Protein AF-A0AAU8ZNU7-F1 (afdb_monomer_lite)

Secondary structure (DSSP, 8-state):
-HHHHHHHHHHHHHHHHHHHHHHHHHHHHHHHHHHHHHHHHHHHHHHHHHTT-GGG--HHHHHHHHHHHHHHHHHHHS-TT---SS-TTSPPPSSHHHHHHHHHTT--

Organism: Morganella morganii (NCBI:txid582)

Sequence (108 aa):
MKIFFVIFFISILLIWLSNLLSRVRAEYSTAIKNKNTLIEEATSIKNALDTKGMESLSEFEIECYNTALSRLKTLNSYKKNHAPDNYPFLKDWPDEYQCITKANQSTC

Radius of gyration: 22.66 Å; chains: 1; bounding box: 56×22×66 Å

Structure (mmCIF, N/CA/C/O backbone):
data_AF-A0AAU8ZNU7-F1
#
_entry.id   AF-A0AAU8ZNU7-F1
#
loop_
_atom_site.group_PDB
_atom_site.id
_atom_site.type_symbol
_atom_site.label_atom_id
_atom_site.label_alt_id
_atom_site.label_comp_id
_atom_site.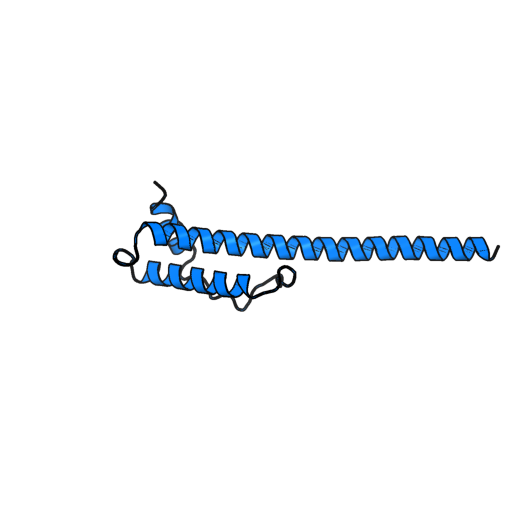label_asym_id
_atom_site.label_entity_id
_atom_site.label_seq_id
_atom_site.pdbx_PDB_ins_code
_atom_site.Cartn_x
_atom_site.Cartn_y
_atom_site.Cartn_z
_atom_site.occupancy
_atom_site.B_iso_or_equiv
_atom_site.auth_seq_id
_atom_site.auth_comp_id
_atom_site.auth_asym_id
_atom_site.auth_atom_id
_atom_site.pdbx_PDB_model_num
ATOM 1 N N . MET A 1 1 ? 36.420 -3.903 -41.974 1.00 62.62 1 MET A N 1
ATOM 2 C CA . MET A 1 1 ? 35.381 -2.857 -41.800 1.00 62.62 1 MET A CA 1
ATOM 3 C C . MET A 1 1 ? 34.026 -3.405 -41.355 1.00 62.62 1 MET A C 1
ATOM 5 O O . MET A 1 1 ? 33.548 -2.942 -40.334 1.00 62.62 1 MET A O 1
ATOM 9 N N . LYS A 1 2 ? 33.416 -4.396 -42.027 1.00 71.19 2 LYS A N 1
ATOM 10 C CA . LYS A 1 2 ? 32.055 -4.889 -41.697 1.00 71.19 2 LYS A CA 1
ATOM 11 C C . LYS A 1 2 ? 31.847 -5.339 -40.236 1.00 71.19 2 LYS A C 1
ATOM 13 O O . LYS A 1 2 ? 30.834 -4.996 -39.646 1.00 71.19 2 LYS A O 1
ATOM 18 N N . ILE A 1 3 ? 32.818 -6.028 -39.633 1.00 79.12 3 ILE A N 1
ATOM 19 C CA . ILE A 1 3 ? 32.726 -6.520 -38.241 1.00 79.12 3 ILE A CA 1
ATOM 20 C C . ILE A 1 3 ? 32.671 -5.373 -37.216 1.00 79.12 3 ILE A C 1
ATOM 22 O O . ILE A 1 3 ? 31.894 -5.436 -36.271 1.00 79.12 3 ILE A O 1
ATOM 26 N N . PHE A 1 4 ? 33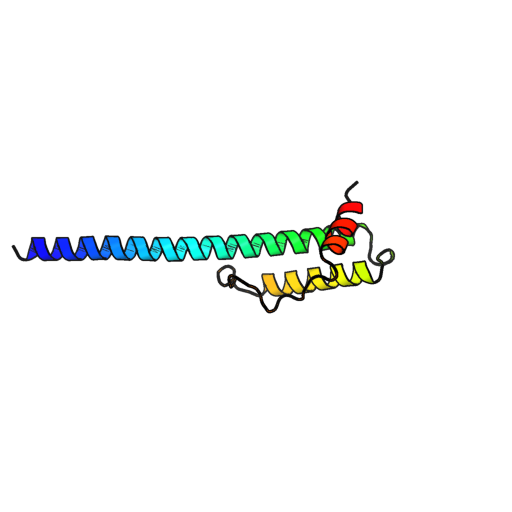.427 -4.291 -37.430 1.00 82.25 4 PHE A N 1
ATOM 27 C CA . PHE A 1 4 ? 33.415 -3.126 -36.536 1.00 82.25 4 PHE A CA 1
ATOM 28 C C . PHE A 1 4 ? 32.061 -2.409 -36.544 1.00 82.25 4 PHE A C 1
ATOM 30 O O . PHE A 1 4 ? 31.571 -2.023 -35.487 1.00 82.25 4 PHE A O 1
ATOM 37 N N . PHE A 1 5 ? 31.419 -2.302 -37.714 1.00 84.12 5 PHE A N 1
ATOM 38 C CA . PHE A 1 5 ? 30.057 -1.772 -37.811 1.00 84.12 5 PHE A CA 1
ATOM 39 C C . PHE A 1 5 ? 29.053 -2.654 -37.063 1.00 84.12 5 PHE A C 1
ATOM 41 O O . PHE A 1 5 ? 28.223 -2.135 -36.327 1.00 84.12 5 PHE A O 1
ATOM 48 N N . VAL A 1 6 ? 29.156 -3.981 -37.183 1.00 88.50 6 VAL A N 1
ATOM 49 C CA . VAL A 1 6 ? 28.266 -4.912 -36.468 1.00 88.50 6 VAL A CA 1
ATOM 50 C C . VAL A 1 6 ? 28.410 -4.767 -34.949 1.00 88.50 6 VAL A C 1
ATOM 52 O O . VAL A 1 6 ? 27.404 -4.658 -34.254 1.00 88.50 6 VAL A O 1
ATOM 55 N N . ILE A 1 7 ? 29.639 -4.689 -34.431 1.00 88.81 7 ILE A N 1
ATOM 56 C CA . ILE A 1 7 ? 29.893 -4.498 -32.993 1.00 88.81 7 ILE A CA 1
ATOM 57 C C . ILE A 1 7 ? 29.335 -3.151 -32.508 1.00 88.81 7 ILE A C 1
ATOM 59 O O . ILE A 1 7 ? 28.734 -3.091 -31.439 1.00 88.81 7 ILE A O 1
ATOM 63 N N . PHE A 1 8 ? 29.481 -2.090 -33.306 1.00 89.69 8 PHE A N 1
ATOM 64 C CA . PHE A 1 8 ? 28.943 -0.763 -32.998 1.00 89.69 8 PHE A CA 1
ATOM 65 C C . PHE A 1 8 ? 27.406 -0.738 -32.941 1.00 89.69 8 PHE A C 1
ATOM 67 O O . PHE A 1 8 ? 26.825 -0.152 -32.032 1.00 89.69 8 PHE A O 1
ATOM 74 N N . PHE A 1 9 ? 26.723 -1.414 -33.868 1.00 90.00 9 PHE A N 1
ATOM 75 C CA . PHE A 1 9 ? 25.262 -1.525 -33.815 1.00 90.00 9 PHE A CA 1
ATOM 76 C C . PHE A 1 9 ? 24.787 -2.351 -32.614 1.00 90.00 9 PHE A C 1
ATOM 78 O O . PHE A 1 9 ? 23.816 -1.974 -31.957 1.00 90.00 9 PHE A O 1
ATOM 85 N N . ILE A 1 10 ? 25.485 -3.445 -32.290 1.00 92.62 10 ILE A N 1
ATOM 86 C CA . ILE A 1 10 ? 25.167 -4.273 -31.120 1.00 92.62 10 ILE A CA 1
ATOM 87 C C . ILE A 1 10 ? 25.362 -3.480 -29.823 1.00 92.62 10 ILE A C 1
ATOM 89 O O . ILE A 1 10 ? 24.505 -3.546 -28.945 1.00 92.62 10 ILE A O 1
ATOM 93 N N . SER A 1 11 ? 26.439 -2.701 -29.688 1.00 92.44 11 SER A N 1
ATOM 94 C CA . SER A 1 11 ? 26.676 -1.914 -28.474 1.00 92.44 11 SER A CA 1
ATOM 95 C C . SER A 1 11 ? 25.605 -0.841 -28.263 1.00 92.44 11 SER A C 1
ATOM 97 O O . SER A 1 11 ? 25.097 -0.706 -27.151 1.00 92.44 11 SER A O 1
ATOM 99 N N . ILE A 1 12 ? 25.176 -0.144 -29.322 1.00 91.38 12 ILE A N 1
ATOM 100 C CA . ILE A 1 12 ? 24.064 0.818 -29.247 1.00 91.38 12 ILE A CA 1
ATOM 101 C C . ILE A 1 12 ? 22.763 0.120 -28.838 1.00 91.38 12 ILE A C 1
ATOM 103 O O . ILE A 1 12 ? 22.043 0.619 -27.971 1.00 91.38 12 ILE A O 1
ATOM 107 N N . LEU A 1 13 ? 22.475 -1.047 -29.419 1.00 93.00 13 LEU A N 1
ATOM 108 C CA . LEU A 1 13 ? 21.280 -1.822 -29.090 1.00 93.00 13 LEU A CA 1
ATOM 109 C C . LEU A 1 13 ? 21.283 -2.275 -27.623 1.00 93.00 13 LEU A C 1
ATOM 111 O O . LEU A 1 13 ? 20.259 -2.178 -26.950 1.00 93.00 13 LEU A O 1
ATOM 115 N N . LEU A 1 14 ? 22.435 -2.701 -27.101 1.00 92.50 14 LEU A N 1
ATOM 116 C CA . LEU A 1 14 ? 22.590 -3.073 -25.693 1.00 92.50 14 LEU A CA 1
ATOM 117 C C . LEU A 1 14 ? 22.395 -1.878 -24.751 1.00 92.50 14 LEU A C 1
ATOM 119 O O . LEU A 1 14 ? 21.738 -2.023 -23.719 1.00 92.50 14 LEU A O 1
ATOM 123 N N . ILE A 1 15 ? 22.911 -0.694 -25.099 1.00 92.38 15 ILE A N 1
ATOM 124 C CA . ILE A 1 15 ? 22.704 0.535 -24.312 1.00 92.38 15 ILE A CA 1
ATOM 125 C C . ILE A 1 15 ? 21.220 0.909 -24.298 1.00 92.38 15 ILE A C 1
ATOM 127 O O . ILE A 1 15 ? 20.652 1.187 -23.240 1.00 92.38 15 ILE A O 1
ATOM 131 N N . TRP A 1 16 ? 20.569 0.871 -25.461 1.00 92.44 16 TRP A N 1
ATOM 132 C CA . TRP A 1 16 ? 19.144 1.164 -25.577 1.00 92.44 16 TRP A CA 1
ATOM 133 C C . TRP A 1 16 ? 18.293 0.181 -24.760 1.00 92.44 16 TRP A C 1
ATOM 135 O O . TRP A 1 16 ? 17.439 0.606 -23.980 1.00 92.44 16 TRP A O 1
ATOM 145 N N . LEU A 1 17 ? 18.585 -1.120 -24.854 1.00 93.38 17 LEU A N 1
ATOM 146 C CA . LEU A 1 17 ? 17.895 -2.161 -24.092 1.00 93.38 17 LEU A CA 1
ATOM 147 C C . LEU A 1 17 ? 18.100 -1.997 -22.579 1.00 93.38 17 LEU A C 1
ATOM 149 O O . LEU A 1 17 ? 17.152 -2.133 -21.809 1.00 93.38 17 LEU A O 1
ATOM 153 N N . SER A 1 18 ? 19.315 -1.653 -22.151 1.00 90.25 18 SER A N 1
ATOM 154 C CA . SER A 1 18 ? 19.636 -1.409 -20.738 1.00 90.25 18 SER A CA 1
ATOM 155 C C . SER A 1 18 ? 18.844 -0.228 -20.174 1.00 90.25 18 SER A C 1
ATOM 157 O O . SER A 1 18 ? 18.303 -0.306 -19.067 1.00 90.25 18 SER A O 1
ATOM 159 N N . ASN A 1 19 ? 18.712 0.845 -20.955 1.00 88.19 19 ASN A N 1
ATOM 160 C CA . ASN A 1 19 ? 17.916 2.011 -20.578 1.00 88.19 19 ASN A CA 1
ATOM 161 C C . ASN A 1 19 ? 16.422 1.677 -20.489 1.00 88.19 19 ASN A C 1
ATOM 163 O O . ASN A 1 19 ? 15.762 2.097 -19.537 1.00 88.19 19 ASN A O 1
ATOM 167 N N . LEU A 1 20 ? 15.894 0.893 -21.434 1.00 88.81 20 LEU A N 1
ATOM 168 C CA . LEU A 1 20 ? 14.502 0.440 -21.410 1.00 88.81 20 LEU A CA 1
ATOM 169 C C . LEU A 1 20 ? 14.216 -0.428 -20.176 1.00 88.81 20 LEU A C 1
ATOM 171 O O . LEU A 1 20 ? 13.270 -0.161 -19.438 1.00 88.81 20 LEU A O 1
ATOM 175 N N . LEU A 1 21 ? 15.067 -1.421 -19.907 1.00 83.94 21 LEU A N 1
ATOM 176 C CA . LEU A 1 21 ? 14.939 -2.299 -18.740 1.00 83.94 21 LEU A CA 1
ATOM 177 C C . LEU A 1 21 ? 15.008 -1.521 -17.422 1.00 83.94 21 LEU A C 1
ATOM 179 O O . LEU A 1 21 ? 14.265 -1.822 -16.488 1.00 83.94 21 LEU A O 1
ATOM 183 N N . SER A 1 22 ? 15.872 -0.507 -17.347 1.00 83.12 22 SER A N 1
ATOM 184 C CA . SER A 1 22 ? 16.007 0.335 -16.154 1.00 83.12 22 SER A CA 1
ATOM 185 C C . SER A 1 22 ? 14.741 1.149 -15.882 1.00 83.12 22 SER A C 1
ATOM 187 O O . SER A 1 22 ? 14.310 1.227 -14.734 1.00 83.12 22 SER A O 1
ATOM 189 N N . ARG A 1 23 ? 14.108 1.698 -16.928 1.00 81.88 23 ARG A N 1
ATOM 190 C CA . ARG A 1 23 ? 12.831 2.424 -16.810 1.00 81.88 23 ARG A CA 1
ATOM 191 C C . ARG A 1 23 ? 11.704 1.517 -16.328 1.00 81.88 23 ARG A C 1
ATOM 193 O O . ARG A 1 23 ? 11.078 1.823 -15.320 1.00 81.88 23 ARG A O 1
ATOM 200 N N . VAL A 1 24 ? 11.535 0.358 -16.965 1.00 82.38 24 VAL A N 1
ATOM 201 C CA . VAL A 1 24 ? 10.513 -0.627 -16.573 1.00 82.38 24 VAL A CA 1
ATOM 202 C C . VAL A 1 24 ? 10.718 -1.088 -15.127 1.00 82.38 24 VAL A C 1
ATOM 204 O O . VAL A 1 24 ? 9.761 -1.211 -14.366 1.00 82.38 24 VAL A O 1
ATOM 207 N N . ARG A 1 25 ? 11.970 -1.307 -14.702 1.00 82.19 25 ARG A N 1
ATOM 208 C CA . ARG A 1 25 ? 12.280 -1.669 -13.312 1.00 82.19 25 ARG A CA 1
ATOM 209 C C . ARG A 1 25 ? 11.947 -0.540 -12.330 1.00 82.19 25 ARG A C 1
ATOM 211 O O . ARG A 1 25 ? 11.492 -0.834 -11.226 1.00 82.19 25 ARG A O 1
ATOM 218 N N . ALA A 1 26 ? 12.183 0.718 -12.696 1.00 79.19 26 ALA A N 1
ATOM 219 C CA . ALA A 1 26 ? 11.856 1.862 -11.848 1.00 79.19 26 ALA A CA 1
ATOM 220 C C . ALA A 1 26 ? 10.339 1.997 -11.649 1.00 79.19 26 ALA A C 1
ATOM 222 O O . ALA A 1 26 ? 9.886 2.075 -10.510 1.00 79.19 26 ALA A O 1
ATOM 223 N N . GLU A 1 27 ? 9.560 1.927 -12.730 1.00 78.62 27 GLU A N 1
ATOM 224 C CA . GLU A 1 27 ? 8.089 1.938 -12.685 1.00 78.62 27 GLU A CA 1
ATOM 225 C C . GLU A 1 27 ? 7.551 0.784 -11.829 1.00 78.62 27 GLU A C 1
ATOM 227 O O . GLU A 1 27 ? 6.747 0.983 -10.920 1.00 78.62 27 GLU A O 1
ATOM 232 N N . TYR A 1 28 ? 8.092 -0.417 -12.034 1.00 78.69 28 TYR A N 1
ATOM 233 C CA . TYR A 1 28 ? 7.762 -1.600 -11.244 1.00 78.69 28 TYR A CA 1
ATOM 234 C C . TYR A 1 28 ? 8.049 -1.423 -9.743 1.00 78.69 28 TYR A C 1
ATOM 236 O O . TYR A 1 28 ? 7.252 -1.828 -8.895 1.00 78.69 28 TYR A O 1
ATOM 244 N N . SER A 1 29 ? 9.192 -0.823 -9.400 1.00 81.44 29 SER A N 1
ATOM 245 C CA . SER A 1 29 ? 9.576 -0.551 -8.011 1.00 81.44 29 SER A CA 1
ATOM 246 C C . SER A 1 29 ? 8.612 0.435 -7.347 1.00 81.44 29 SER A C 1
ATOM 248 O O . SER A 1 29 ? 8.164 0.204 -6.222 1.00 81.44 29 SER A O 1
ATOM 250 N N . THR A 1 30 ? 8.240 1.499 -8.061 1.00 81.12 30 THR A N 1
ATOM 251 C CA . THR A 1 30 ? 7.269 2.497 -7.596 1.00 81.12 30 THR A CA 1
ATOM 252 C C . THR A 1 30 ? 5.896 1.873 -7.362 1.00 81.12 30 THR A C 1
ATOM 254 O O . THR A 1 30 ? 5.324 2.045 -6.287 1.00 81.12 30 THR A O 1
ATOM 257 N N . ALA A 1 31 ? 5.408 1.069 -8.308 1.00 77.06 31 ALA A N 1
ATOM 258 C CA . ALA A 1 31 ? 4.139 0.356 -8.196 1.00 77.06 31 ALA A CA 1
ATOM 259 C C . ALA A 1 31 ? 4.088 -0.544 -6.941 1.00 77.06 31 ALA A C 1
ATOM 261 O O . ALA A 1 31 ? 3.116 -0.522 -6.181 1.00 77.06 31 ALA A O 1
ATOM 262 N N . ILE A 1 32 ? 5.162 -1.296 -6.668 1.00 81.69 32 ILE A N 1
ATOM 263 C CA . ILE A 1 32 ? 5.263 -2.122 -5.454 1.00 81.69 32 ILE A CA 1
ATOM 264 C C . ILE A 1 32 ? 5.259 -1.265 -4.193 1.00 81.69 32 ILE A C 1
ATOM 266 O O . ILE A 1 32 ? 4.562 -1.603 -3.235 1.00 81.69 32 ILE A O 1
ATOM 270 N N . LYS A 1 33 ? 6.041 -0.183 -4.175 1.00 82.94 33 LYS A N 1
ATOM 271 C CA . LYS A 1 33 ? 6.127 0.703 -3.013 1.00 82.94 33 LYS A CA 1
ATOM 272 C C . LYS A 1 33 ? 4.756 1.286 -2.678 1.00 82.94 33 LYS A C 1
ATOM 274 O O . LYS A 1 33 ? 4.319 1.146 -1.543 1.00 82.94 33 LYS A O 1
ATOM 279 N N . ASN A 1 34 ? 4.057 1.834 -3.670 1.00 82.12 34 ASN A N 1
ATOM 280 C CA . ASN A 1 34 ? 2.725 2.414 -3.491 1.00 82.12 34 ASN A CA 1
ATOM 281 C C . ASN A 1 34 ? 1.732 1.378 -2.954 1.00 82.12 34 ASN A C 1
ATOM 283 O O . ASN A 1 34 ? 1.001 1.644 -2.004 1.00 82.12 34 ASN A O 1
ATOM 287 N N . LYS A 1 35 ? 1.748 0.159 -3.508 1.00 83.56 35 LYS A N 1
ATOM 288 C CA . LYS A 1 35 ? 0.915 -0.937 -3.006 1.00 83.56 35 LYS A CA 1
ATOM 289 C C . LYS A 1 35 ? 1.207 -1.263 -1.540 1.00 83.56 35 LYS A C 1
ATOM 291 O O . LYS A 1 35 ? 0.269 -1.453 -0.773 1.00 83.56 35 LYS A O 1
ATOM 296 N N . ASN A 1 36 ? 2.480 -1.362 -1.162 1.00 86.75 36 ASN A N 1
ATOM 297 C CA . ASN A 1 36 ? 2.859 -1.677 0.213 1.00 86.75 36 ASN A CA 1
ATOM 298 C C . ASN A 1 36 ? 2.414 -0.573 1.177 1.00 86.75 36 ASN A C 1
ATOM 300 O O . ASN A 1 36 ? 1.846 -0.898 2.211 1.00 86.75 36 ASN A O 1
ATOM 304 N N . THR A 1 37 ? 2.576 0.701 0.808 1.00 86.69 37 THR A N 1
ATOM 305 C CA . THR A 1 37 ? 2.100 1.837 1.613 1.00 86.69 37 THR A CA 1
ATOM 306 C C . THR A 1 37 ? 0.590 1.768 1.853 1.00 86.69 37 THR A C 1
ATOM 308 O O . THR A 1 37 ? 0.149 1.841 2.994 1.00 86.69 37 THR A O 1
ATOM 311 N N . LEU A 1 38 ? -0.209 1.497 0.816 1.00 86.50 38 LEU A N 1
ATOM 312 C CA . LEU A 1 38 ? -1.664 1.342 0.963 1.00 86.50 38 LEU A CA 1
ATOM 313 C C . LEU A 1 38 ? -2.054 0.137 1.840 1.00 86.50 38 LEU A C 1
ATOM 315 O O . LEU A 1 38 ? -3.048 0.180 2.567 1.00 86.50 38 LEU A O 1
ATOM 319 N N . ILE A 1 39 ? -1.288 -0.958 1.768 1.00 89.00 39 ILE A N 1
ATOM 320 C CA . ILE A 1 39 ? -1.481 -2.123 2.642 1.00 89.00 39 ILE A CA 1
ATOM 321 C C . ILE A 1 39 ? -1.149 -1.757 4.090 1.00 89.00 39 ILE A C 1
ATOM 323 O O . ILE A 1 39 ? -1.900 -2.133 4.988 1.00 89.00 39 ILE A O 1
ATOM 327 N N . GLU A 1 40 ? -0.052 -1.042 4.327 1.00 89.38 40 GLU A N 1
ATOM 328 C CA . GLU A 1 40 ? 0.371 -0.596 5.657 1.00 89.38 40 GLU A CA 1
ATOM 329 C C . GLU A 1 40 ? -0.674 0.325 6.293 1.00 89.38 40 GLU A C 1
ATOM 331 O O . GLU A 1 40 ? -1.081 0.080 7.427 1.00 89.38 40 GLU A O 1
ATOM 336 N N . GLU A 1 41 ? -1.190 1.305 5.549 1.00 87.25 41 GLU A N 1
ATOM 337 C CA . GLU A 1 41 ? -2.260 2.204 6.000 1.00 87.25 41 GLU A CA 1
ATOM 338 C C . GLU A 1 41 ? -3.517 1.435 6.421 1.00 87.25 41 GLU A C 1
ATOM 340 O O . GLU A 1 41 ? -4.010 1.582 7.543 1.00 87.25 41 GLU A O 1
ATOM 345 N N . ALA A 1 42 ? -4.022 0.560 5.546 1.00 89.31 42 ALA A N 1
ATOM 346 C CA . ALA A 1 42 ? -5.222 -0.216 5.838 1.00 89.31 42 ALA A CA 1
ATOM 347 C C . ALA A 1 42 ? -5.001 -1.221 6.985 1.00 89.31 42 ALA A C 1
ATOM 349 O O . ALA A 1 42 ? -5.900 -1.449 7.794 1.00 89.31 42 ALA A O 1
ATOM 350 N N . THR A 1 43 ? -3.802 -1.798 7.093 1.00 91.44 43 THR A N 1
ATOM 351 C CA . THR A 1 43 ? -3.437 -2.702 8.196 1.00 91.44 43 THR A CA 1
ATOM 352 C C . THR A 1 43 ? -3.363 -1.955 9.523 1.00 91.44 43 THR A C 1
ATOM 354 O O . THR A 1 43 ? -3.839 -2.471 10.531 1.00 91.44 43 THR A O 1
ATOM 357 N N . SER A 1 44 ? -2.813 -0.739 9.526 1.00 89.75 44 SER A N 1
ATOM 358 C CA . SER A 1 44 ? -2.723 0.110 10.715 1.00 89.75 44 SER A CA 1
ATOM 359 C C . SER A 1 44 ? -4.111 0.412 11.283 1.00 89.75 44 SER A C 1
ATOM 361 O O . SER A 1 44 ? -4.380 0.110 12.445 1.00 89.75 44 SER A O 1
ATOM 363 N N . ILE A 1 45 ? -5.034 0.886 10.437 1.00 88.69 45 ILE A N 1
ATOM 364 C CA . ILE A 1 45 ? -6.416 1.190 10.844 1.00 88.69 45 ILE A CA 1
ATOM 365 C C . ILE A 1 45 ? -7.129 -0.070 11.342 1.00 88.69 45 ILE A C 1
ATOM 367 O O . ILE A 1 45 ? -7.757 -0.044 12.398 1.00 88.69 45 ILE A O 1
ATOM 371 N N . LYS A 1 46 ? -7.007 -1.194 10.624 1.00 91.31 46 LYS A N 1
ATOM 372 C CA . LYS A 1 46 ? -7.594 -2.470 11.053 1.00 91.31 46 LYS A CA 1
ATOM 373 C C . LYS A 1 46 ? -7.099 -2.868 12.446 1.00 91.31 46 LYS A C 1
ATOM 375 O O . LYS A 1 46 ? -7.914 -3.164 13.311 1.00 91.31 46 LYS A O 1
ATOM 380 N N . ASN A 1 47 ? -5.785 -2.871 12.666 1.00 89.25 47 ASN A N 1
ATOM 381 C CA . ASN A 1 47 ? -5.198 -3.313 13.930 1.00 89.25 47 ASN A CA 1
ATOM 382 C C . ASN A 1 47 ? -5.576 -2.386 15.094 1.00 89.25 47 ASN A C 1
ATOM 384 O O . ASN A 1 47 ? -5.883 -2.867 16.178 1.00 89.25 47 ASN A O 1
ATOM 388 N N . ALA A 1 48 ? -5.595 -1.074 14.862 1.00 86.25 48 ALA A N 1
ATOM 389 C CA . ALA A 1 48 ? -5.987 -0.082 15.858 1.00 86.25 48 ALA A CA 1
ATOM 390 C C . ALA A 1 48 ? -7.450 -0.198 16.314 1.00 86.25 48 ALA A C 1
ATOM 392 O O . ALA A 1 48 ? -7.785 0.133 17.453 1.00 86.25 48 ALA A O 1
ATOM 393 N N . LEU A 1 49 ? -8.333 -0.633 15.416 1.00 86.12 49 LEU A N 1
ATOM 394 C CA . LEU A 1 49 ? -9.742 -0.861 15.722 1.00 86.12 49 LEU A CA 1
ATOM 395 C C . LEU A 1 49 ? -9.983 -2.276 16.275 1.00 86.12 49 LEU A C 1
ATOM 397 O O . LEU A 1 49 ? -10.840 -2.446 17.139 1.00 86.12 49 LEU A O 1
ATOM 401 N N . ASP A 1 50 ? -9.189 -3.272 15.864 1.00 86.31 50 ASP A N 1
ATOM 402 C CA . ASP A 1 50 ? -9.208 -4.617 16.457 1.00 86.31 50 ASP A CA 1
ATOM 403 C C . ASP A 1 50 ? -8.883 -4.572 17.964 1.00 86.31 50 ASP A C 1
ATOM 405 O O . ASP A 1 50 ? -9.499 -5.304 18.738 1.00 86.31 50 ASP A O 1
ATOM 409 N N . THR A 1 51 ? -7.967 -3.699 18.411 1.00 83.44 51 THR A N 1
ATOM 410 C CA . THR A 1 51 ? -7.601 -3.583 19.840 1.00 83.44 51 THR A CA 1
ATOM 411 C C . THR A 1 51 ? -8.708 -3.000 20.718 1.00 83.44 51 THR A C 1
ATOM 413 O O . THR A 1 51 ? -8.751 -3.307 21.908 1.00 83.44 51 THR A O 1
ATOM 416 N N . LYS A 1 52 ? -9.628 -2.203 20.157 1.00 80.00 52 LYS A N 1
ATOM 417 C CA . LYS A 1 52 ? -10.819 -1.697 20.867 1.00 80.00 52 LYS A CA 1
ATOM 418 C C . LYS A 1 52 ? -11.875 -2.784 21.100 1.00 80.00 52 LYS A C 1
ATOM 420 O O . LYS A 1 52 ? -12.673 -2.676 22.031 1.00 80.00 52 LYS A O 1
ATOM 425 N N . GLY A 1 53 ? -11.871 -3.836 20.283 1.00 75.00 53 GLY A N 1
ATOM 426 C CA . GLY A 1 53 ? -12.919 -4.851 20.263 1.00 75.00 53 GLY A CA 1
ATOM 427 C C . GLY A 1 53 ? -14.183 -4.354 19.555 1.00 75.00 53 GLY A C 1
ATOM 428 O O . GLY A 1 53 ? -14.64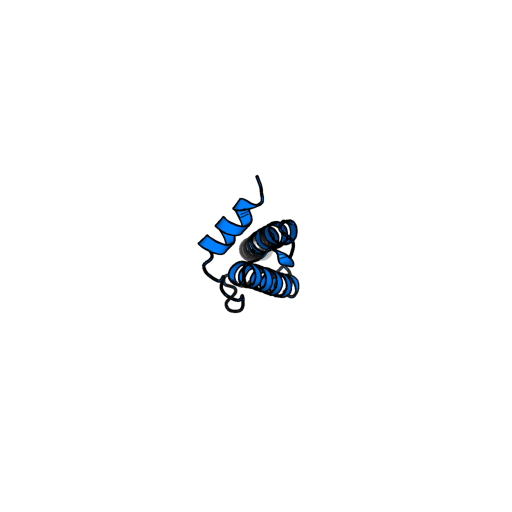8 -3.240 19.776 1.00 75.00 53 GLY A O 1
ATOM 429 N N . MET A 1 54 ? -14.758 -5.207 18.706 1.00 75.06 54 MET A N 1
ATOM 430 C CA . MET A 1 54 ? -15.886 -4.875 17.818 1.00 75.06 54 MET A CA 1
ATOM 431 C C . MET A 1 54 ? -17.103 -4.263 18.520 1.00 75.06 54 MET A C 1
ATOM 433 O O . MET A 1 54 ? -17.789 -3.428 17.940 1.00 75.06 54 MET A O 1
ATOM 437 N N . GLU A 1 55 ? -17.365 -4.664 19.762 1.00 78.12 55 GLU A N 1
ATOM 438 C CA . GLU A 1 55 ? -18.540 -4.242 20.532 1.00 78.12 55 GLU A CA 1
ATOM 439 C C . GLU A 1 55 ? -18.453 -2.793 21.037 1.00 78.12 55 GLU A C 1
ATOM 441 O O . GLU A 1 55 ? -19.472 -2.209 21.397 1.00 78.12 55 GLU A O 1
ATOM 446 N N . SER A 1 56 ? -17.253 -2.201 21.058 1.00 80.81 56 SER A N 1
ATOM 447 C CA . SER A 1 56 ? -17.029 -0.821 21.511 1.00 80.81 56 SER A CA 1
ATOM 448 C C . SER A 1 56 ? -16.902 0.187 20.363 1.00 80.81 56 SER A C 1
ATOM 450 O O . SER A 1 56 ? -16.780 1.389 20.608 1.00 80.81 56 SER A O 1
ATOM 452 N N . LEU A 1 57 ? -16.927 -0.288 19.113 1.00 83.69 57 LEU A N 1
ATOM 453 C CA . LEU A 1 57 ? -16.770 0.550 17.931 1.00 83.69 57 LEU A CA 1
ATOM 454 C C . LEU A 1 57 ? -18.059 1.324 17.638 1.00 83.69 57 LEU A C 1
ATOM 456 O O . LEU A 1 57 ? -19.151 0.762 17.566 1.00 83.69 57 LEU A O 1
ATOM 460 N N . SER A 1 58 ? -17.922 2.623 17.395 1.00 87.12 58 SER A N 1
ATOM 461 C CA . SER A 1 58 ? -18.991 3.437 16.814 1.00 87.12 58 SER A CA 1
ATOM 462 C C . SER A 1 58 ? -19.299 3.012 15.374 1.00 87.12 58 SER A C 1
ATOM 464 O O . SER A 1 58 ? -18.447 2.444 14.691 1.00 87.12 58 SER A O 1
ATOM 466 N N . GLU A 1 59 ? -20.486 3.354 14.863 1.00 87.38 59 GLU A N 1
ATOM 467 C CA . GLU A 1 59 ? -20.870 3.078 13.464 1.00 87.38 59 GLU A CA 1
ATOM 468 C C . GLU A 1 59 ? -19.820 3.572 12.455 1.00 87.38 59 GLU A C 1
ATOM 470 O O . GLU A 1 59 ? -19.490 2.872 11.499 1.00 87.38 59 GLU A O 1
ATOM 475 N N . PHE A 1 60 ? -19.225 4.741 12.713 1.00 87.62 60 PHE A N 1
ATOM 476 C CA . PHE A 1 60 ? -18.150 5.289 11.888 1.00 87.62 60 PHE A CA 1
ATOM 477 C C . PHE A 1 60 ? -16.872 4.439 11.940 1.00 87.62 60 PHE A C 1
ATOM 479 O O . PHE A 1 60 ? -16.242 4.188 10.916 1.00 87.62 60 PHE A O 1
ATOM 486 N N . GLU A 1 61 ? -16.476 3.967 13.123 1.00 87.56 61 GLU A N 1
ATOM 487 C CA . GLU A 1 61 ? -15.299 3.104 13.265 1.00 87.56 61 GLU A CA 1
ATOM 488 C C . GLU A 1 61 ? -15.525 1.735 12.616 1.00 87.56 61 GLU A C 1
ATOM 490 O O . GLU A 1 61 ? -14.623 1.210 11.967 1.00 87.56 61 GLU A O 1
ATOM 495 N N . ILE A 1 62 ? -16.742 1.194 12.703 1.00 89.62 62 ILE A N 1
ATOM 496 C CA . ILE A 1 62 ? -17.142 -0.012 11.969 1.00 89.62 62 ILE A CA 1
ATOM 497 C C . ILE A 1 62 ? -17.018 0.226 10.457 1.00 89.62 62 ILE A C 1
ATOM 499 O O . ILE A 1 62 ? -16.536 -0.641 9.724 1.00 89.62 62 ILE A O 1
ATOM 503 N N . GLU A 1 63 ? -17.399 1.406 9.964 1.00 90.75 63 GLU A N 1
ATOM 504 C CA . GLU A 1 63 ? -17.243 1.740 8.550 1.00 90.75 63 GLU A CA 1
ATOM 505 C C . GLU A 1 63 ? -15.769 1.866 8.126 1.00 90.75 63 GLU A C 1
ATOM 507 O O . GLU A 1 63 ? -15.384 1.303 7.091 1.00 90.75 63 GLU A O 1
ATOM 512 N N . CYS A 1 64 ? -14.927 2.536 8.924 1.00 90.69 64 CYS A N 1
ATOM 513 C CA . CYS A 1 64 ? -13.476 2.579 8.711 1.00 90.69 64 CYS A CA 1
ATOM 514 C C . CYS A 1 64 ? -12.893 1.160 8.678 1.00 90.69 64 CYS A C 1
ATOM 516 O O . CYS A 1 64 ? -12.139 0.819 7.767 1.00 90.69 64 CYS A O 1
ATOM 518 N N . TYR A 1 65 ? -13.292 0.302 9.619 1.00 91.44 65 TYR A N 1
ATOM 519 C CA . TYR A 1 65 ? -12.829 -1.079 9.710 1.00 91.44 65 TYR A CA 1
ATOM 520 C C . TYR A 1 65 ? -13.204 -1.907 8.476 1.00 91.44 65 TYR A C 1
ATOM 522 O O . TYR A 1 65 ? -12.355 -2.544 7.849 1.00 91.44 65 TYR A O 1
ATOM 530 N N . ASN A 1 66 ? -14.472 -1.853 8.067 1.00 92.00 66 ASN A N 1
ATOM 531 C CA . ASN A 1 66 ? -14.957 -2.558 6.882 1.00 92.00 66 ASN A CA 1
ATOM 532 C C . ASN A 1 66 ? -14.277 -2.057 5.602 1.00 92.00 66 ASN A C 1
ATOM 534 O O . ASN A 1 66 ? -13.964 -2.841 4.702 1.00 92.00 66 ASN A O 1
ATOM 538 N N . THR A 1 67 ? -14.007 -0.753 5.528 1.00 91.25 67 THR A N 1
ATOM 539 C CA . THR A 1 67 ? -13.274 -0.149 4.412 1.00 91.25 67 THR A CA 1
ATOM 540 C C . THR A 1 67 ? -11.823 -0.629 4.393 1.00 91.25 67 THR A C 1
ATOM 542 O O . THR A 1 67 ? -11.349 -1.057 3.339 1.00 91.25 67 THR A O 1
ATOM 545 N N . ALA A 1 68 ? -11.153 -0.686 5.547 1.00 91.38 68 ALA A N 1
ATOM 546 C CA . ALA A 1 68 ? -9.809 -1.242 5.683 1.00 91.38 68 ALA A CA 1
ATOM 547 C C . ALA A 1 68 ? -9.749 -2.711 5.229 1.00 91.38 68 ALA A C 1
ATOM 549 O O . ALA A 1 68 ? -8.902 -3.074 4.411 1.00 91.38 68 ALA A O 1
ATOM 550 N N . LEU A 1 69 ? -10.693 -3.550 5.671 1.00 92.62 69 LEU A N 1
ATOM 551 C CA . LEU A 1 69 ? -10.791 -4.947 5.235 1.00 92.62 69 LEU A CA 1
ATOM 552 C C . LEU A 1 69 ? -11.010 -5.080 3.725 1.00 92.62 69 LEU A C 1
ATOM 554 O O . LEU A 1 69 ? -10.351 -5.891 3.070 1.00 92.62 69 LEU A O 1
ATOM 558 N N . SER A 1 70 ? -11.915 -4.280 3.159 1.00 90.75 70 SER A N 1
ATOM 559 C CA . SER A 1 70 ? -12.190 -4.276 1.720 1.00 90.75 70 SER A CA 1
ATOM 560 C C . SER A 1 70 ? -10.955 -3.871 0.911 1.00 90.75 70 SER A C 1
ATOM 562 O O . SER A 1 70 ? -10.596 -4.544 -0.063 1.00 90.75 70 SER A O 1
ATOM 564 N N . ARG A 1 71 ? -10.241 -2.826 1.353 1.00 89.00 71 ARG A N 1
ATOM 565 C CA . ARG A 1 71 ? -8.984 -2.379 0.741 1.00 89.00 71 ARG A CA 1
ATOM 566 C C . ARG A 1 71 ? -7.909 -3.456 0.818 1.00 89.00 71 ARG A C 1
ATOM 568 O O . ARG A 1 71 ? -7.317 -3.769 -0.208 1.00 89.00 71 ARG A O 1
ATOM 575 N N . LEU A 1 72 ? -7.707 -4.093 1.973 1.00 90.19 72 LEU A N 1
ATOM 576 C CA . LEU A 1 72 ? -6.736 -5.184 2.125 1.00 90.19 72 LEU A CA 1
ATOM 577 C C . LEU A 1 72 ? -7.066 -6.380 1.231 1.00 90.19 72 LEU A C 1
ATOM 579 O O . LEU A 1 72 ? -6.182 -6.905 0.556 1.00 90.19 72 LEU A O 1
ATOM 583 N N . LYS A 1 73 ? -8.336 -6.797 1.178 1.00 89.19 73 LYS A N 1
ATOM 584 C CA . LYS A 1 73 ? -8.787 -7.885 0.298 1.00 89.19 73 LYS A CA 1
ATOM 585 C C . LYS A 1 73 ? -8.499 -7.565 -1.166 1.00 89.19 73 LYS A C 1
ATOM 587 O O . LYS A 1 73 ? -8.001 -8.417 -1.900 1.00 89.19 73 LYS A O 1
ATOM 592 N N . THR A 1 74 ? -8.796 -6.334 -1.564 1.00 86.19 74 THR A N 1
ATOM 593 C CA . THR A 1 74 ? -8.562 -5.825 -2.913 1.00 86.19 74 THR A CA 1
ATOM 594 C C . THR A 1 74 ? -7.065 -5.801 -3.213 1.00 86.19 74 THR A C 1
ATOM 596 O O . THR A 1 74 ? -6.619 -6.474 -4.129 1.00 86.19 74 THR A O 1
ATOM 599 N N . LEU A 1 75 ? -6.248 -5.132 -2.400 1.00 85.31 75 LEU A N 1
ATOM 600 C CA . LEU A 1 75 ? -4.799 -5.033 -2.599 1.00 85.31 75 LEU A CA 1
ATOM 601 C C . LEU A 1 75 ? -4.119 -6.411 -2.627 1.00 85.31 75 LEU A C 1
ATOM 603 O O . LEU A 1 75 ? -3.237 -6.642 -3.456 1.00 85.31 75 LEU A O 1
ATOM 607 N N . ASN A 1 76 ? -4.544 -7.352 -1.783 1.00 84.38 76 ASN A N 1
ATOM 608 C CA . ASN A 1 76 ? -3.981 -8.702 -1.750 1.00 84.38 76 ASN A CA 1
ATOM 609 C C . ASN A 1 76 ? -4.394 -9.575 -2.944 1.00 84.38 76 ASN A C 1
ATOM 611 O O . ASN A 1 76 ? -3.645 -10.485 -3.294 1.00 84.38 76 ASN A O 1
ATOM 615 N N . SER A 1 77 ? -5.532 -9.306 -3.594 1.00 83.25 77 SER A N 1
ATOM 616 C CA . SER A 1 77 ? -5.962 -10.072 -4.772 1.00 83.25 77 SER A CA 1
ATOM 617 C C . SER A 1 77 ? -5.190 -9.700 -6.045 1.00 83.25 77 SER A C 1
ATOM 619 O O . SER A 1 77 ? -5.032 -10.536 -6.936 1.00 83.25 77 SER A O 1
ATOM 621 N N . TYR A 1 78 ? -4.647 -8.480 -6.131 1.00 76.75 78 TYR A N 1
ATOM 622 C CA . TYR A 1 78 ? -3.839 -8.062 -7.278 1.00 76.75 78 TYR A CA 1
ATOM 623 C C . TYR A 1 78 ? -2.426 -8.636 -7.234 1.00 76.75 78 TYR A C 1
ATOM 625 O O . TYR A 1 78 ? -1.765 -8.671 -6.190 1.00 76.75 78 TYR A O 1
ATOM 633 N N . LYS A 1 79 ? -1.899 -9.006 -8.408 1.00 69.94 79 LYS A N 1
ATOM 634 C CA . LYS A 1 79 ? -0.488 -9.383 -8.537 1.00 69.94 79 LYS A CA 1
ATOM 635 C C . LYS A 1 79 ? 0.402 -8.224 -8.079 1.00 69.94 79 LYS A C 1
ATOM 637 O O . LYS A 1 79 ? 0.100 -7.055 -8.308 1.00 69.94 79 LYS A O 1
ATOM 642 N N . LYS A 1 80 ? 1.514 -8.557 -7.416 1.00 63.09 80 LYS A N 1
ATOM 643 C CA . LYS A 1 80 ? 2.433 -7.599 -6.767 1.00 63.09 80 LYS A CA 1
ATOM 644 C C . LYS A 1 80 ? 2.957 -6.510 -7.718 1.00 63.09 80 LYS A C 1
ATOM 646 O O . LYS A 1 80 ? 3.314 -5.435 -7.269 1.00 63.09 80 LYS A O 1
ATOM 651 N N . ASN A 1 81 ? 2.962 -6.804 -9.013 1.00 60.91 81 ASN A N 1
ATOM 652 C CA . ASN A 1 81 ? 3.495 -6.003 -10.106 1.00 60.91 81 ASN A CA 1
ATOM 653 C C . ASN A 1 81 ? 2.450 -5.250 -10.943 1.00 60.91 81 ASN A C 1
ATOM 655 O O . ASN A 1 81 ? 2.806 -4.646 -11.947 1.00 60.91 81 ASN A O 1
ATOM 659 N N . HIS A 1 82 ? 1.176 -5.308 -10.559 1.00 60.09 82 HIS A N 1
ATOM 660 C CA . HIS A 1 82 ? 0.078 -4.612 -11.231 1.00 60.09 82 HIS A CA 1
ATOM 661 C C . HIS A 1 82 ? -0.606 -3.650 -10.262 1.00 60.09 82 HIS A C 1
ATOM 663 O O . HIS A 1 82 ? -1.818 -3.710 -10.074 1.00 60.09 82 HIS A O 1
ATOM 669 N N . ALA A 1 83 ? 0.175 -2.790 -9.613 1.00 54.25 83 ALA A N 1
ATOM 670 C CA . ALA A 1 83 ? -0.397 -1.632 -8.949 1.00 54.25 83 ALA A CA 1
ATOM 671 C C . ALA A 1 83 ? -0.495 -0.518 -9.999 1.00 54.25 83 ALA A C 1
ATOM 673 O O . ALA A 1 83 ? 0.545 0.022 -10.372 1.00 54.25 83 ALA A O 1
ATOM 674 N N . PRO A 1 84 ? -1.685 -0.227 -10.555 1.00 53.84 84 PRO A N 1
ATOM 675 C CA . PRO A 1 84 ? -1.852 0.995 -11.324 1.00 53.84 84 PRO A CA 1
ATOM 676 C C . PRO A 1 84 ? -1.509 2.189 -10.425 1.00 53.84 84 PRO A C 1
ATOM 678 O O . PRO A 1 84 ? -1.781 2.155 -9.223 1.00 53.84 84 PRO A O 1
ATOM 681 N N . ASP A 1 85 ? -0.907 3.230 -11.004 1.00 52.59 85 ASP A N 1
ATOM 682 C CA . ASP A 1 85 ? -0.471 4.434 -10.278 1.00 52.59 85 ASP A CA 1
ATOM 683 C C . ASP A 1 85 ? -1.604 5.079 -9.465 1.00 52.59 85 ASP A C 1
ATOM 685 O O . ASP A 1 85 ? -1.351 5.724 -8.453 1.00 52.59 85 ASP A O 1
ATOM 689 N N . ASN A 1 86 ? -2.850 4.820 -9.867 1.00 54.44 86 ASN A N 1
ATOM 690 C CA . ASN A 1 86 ? -4.055 5.060 -9.094 1.00 54.44 86 ASN A CA 1
ATOM 691 C C . ASN A 1 86 ? -4.879 3.776 -9.016 1.00 54.44 86 ASN A C 1
ATOM 693 O O . ASN A 1 86 ? -5.058 3.086 -10.018 1.00 54.44 86 ASN A O 1
ATOM 697 N N . TYR A 1 87 ? -5.433 3.493 -7.841 1.00 63.94 87 TYR A N 1
ATOM 698 C CA . TYR A 1 87 ? -6.389 2.415 -7.614 1.00 63.94 87 TYR A CA 1
ATOM 699 C C . TYR A 1 87 ? -7.827 2.978 -7.652 1.00 63.94 87 TYR A C 1
ATOM 701 O O . TYR A 1 87 ? -8.403 3.228 -6.594 1.00 63.94 87 TYR A O 1
ATOM 709 N N . PRO A 1 88 ? -8.456 3.166 -8.832 1.00 60.94 88 PRO A N 1
ATOM 710 C CA . PRO A 1 88 ? -9.788 3.780 -8.946 1.00 60.94 88 PRO A CA 1
ATOM 711 C C . PRO A 1 88 ? -10.921 2.918 -8.365 1.00 60.94 88 PRO A C 1
ATOM 713 O O . PRO A 1 88 ? -12.076 3.322 -8.375 1.00 60.94 88 PRO A O 1
ATOM 716 N N . PHE A 1 89 ? -10.606 1.704 -7.915 1.00 68.38 89 PHE A N 1
ATOM 717 C CA . PHE A 1 89 ? -11.552 0.720 -7.397 1.00 68.38 89 PHE A CA 1
ATOM 718 C C . PHE A 1 89 ? -11.379 0.451 -5.896 1.00 68.38 89 PHE A C 1
ATOM 720 O O . PHE A 1 89 ? -12.076 -0.407 -5.352 1.00 68.38 89 PHE A O 1
ATOM 727 N N . LEU A 1 90 ? -10.450 1.132 -5.210 1.00 77.06 90 LEU A N 1
ATOM 728 C CA . LEU A 1 90 ? -10.454 1.109 -3.749 1.00 77.06 90 LEU A CA 1
ATOM 729 C C . LEU A 1 90 ? -11.629 1.953 -3.269 1.00 77.06 90 LEU A C 1
ATOM 731 O O . LEU A 1 90 ? -11.805 3.082 -3.710 1.00 77.06 90 LEU A O 1
ATOM 735 N N . LYS A 1 91 ? -12.422 1.400 -2.350 1.00 79.69 91 LYS A N 1
ATOM 736 C CA . LYS A 1 91 ? -13.455 2.175 -1.662 1.00 79.69 91 LYS A CA 1
ATOM 737 C C . LYS A 1 91 ? -12.784 3.365 -0.969 1.00 79.69 91 LYS A C 1
ATOM 739 O O . LYS A 1 91 ? -11.791 3.168 -0.260 1.00 79.69 91 LYS A O 1
ATOM 744 N N . ASP A 1 92 ? -13.312 4.567 -1.159 1.00 83.50 92 ASP A N 1
ATOM 745 C CA . ASP A 1 92 ? -12.842 5.762 -0.459 1.00 83.50 92 ASP A CA 1
ATOM 746 C C . ASP A 1 92 ? -12.969 5.594 1.057 1.00 83.50 92 ASP A C 1
ATOM 748 O O . ASP A 1 92 ? -13.850 4.881 1.549 1.00 83.50 92 ASP A O 1
ATOM 752 N N . TRP A 1 93 ? -12.048 6.210 1.799 1.00 83.88 93 TRP A N 1
ATOM 753 C CA . TRP A 1 93 ? -12.158 6.244 3.251 1.00 83.88 93 TRP A CA 1
ATOM 754 C C . TRP A 1 93 ? -13.379 7.089 3.640 1.00 83.88 93 TRP A C 1
ATOM 756 O O . TRP A 1 93 ? -13.532 8.192 3.110 1.00 83.88 93 TRP A O 1
ATOM 766 N N . PRO A 1 94 ? -14.227 6.630 4.576 1.00 82.00 94 PRO A N 1
ATOM 767 C CA . PRO A 1 94 ? -15.117 7.549 5.276 1.00 82.00 94 PRO A CA 1
ATOM 768 C C . PRO A 1 94 ? -14.227 8.516 6.069 1.00 82.00 94 PRO A C 1
ATOM 770 O O . PRO A 1 94 ? -13.342 8.034 6.758 1.00 82.00 94 PRO A O 1
ATOM 773 N N . ASP A 1 95 ? -14.381 9.836 5.900 1.00 86.44 95 ASP A N 1
ATOM 774 C CA . ASP A 1 95 ? -13.511 10.904 6.455 1.00 86.44 95 ASP A CA 1
ATOM 775 C C . ASP A 1 95 ? -12.132 10.410 6.960 1.00 86.44 95 ASP A C 1
ATOM 777 O O . ASP A 1 95 ? -11.954 10.074 8.135 1.00 86.44 95 ASP A O 1
ATOM 781 N N . GLU A 1 96 ? -11.157 10.323 6.047 1.00 77.06 96 GLU A N 1
ATOM 782 C CA . GLU A 1 96 ? -9.836 9.724 6.291 1.00 77.06 96 GLU A CA 1
ATOM 783 C C . GLU A 1 96 ? -9.150 10.269 7.550 1.00 77.06 96 GLU A C 1
ATOM 785 O O . GLU A 1 96 ? -8.559 9.510 8.323 1.00 77.06 96 GLU A O 1
ATOM 790 N N . TYR A 1 97 ? -9.289 11.572 7.807 1.00 74.44 97 TYR A N 1
ATOM 791 C CA . TYR A 1 97 ? -8.716 12.202 8.990 1.00 74.44 97 TYR A CA 1
ATOM 792 C C . TYR A 1 97 ? -9.330 11.644 10.278 1.00 74.44 97 TYR A C 1
ATOM 794 O O . TYR A 1 97 ? -8.611 11.384 11.247 1.00 74.44 97 TYR A O 1
ATOM 802 N N . GLN A 1 98 ? -10.643 11.403 10.286 1.00 78.31 98 GLN A N 1
ATOM 803 C CA . GLN A 1 98 ? -11.333 10.773 11.408 1.00 78.31 98 GLN A CA 1
ATOM 804 C C . GLN A 1 98 ? -10.980 9.290 11.557 1.00 78.31 98 GLN A C 1
ATOM 806 O O . GLN A 1 98 ? -10.804 8.839 12.690 1.00 78.31 98 GLN A O 1
ATOM 811 N N . CYS A 1 99 ? -10.823 8.533 10.462 1.00 79.88 99 CYS A N 1
ATOM 812 C CA . CYS A 1 99 ? -10.367 7.140 10.561 1.00 79.88 99 CYS A CA 1
ATOM 813 C C . CYS A 1 99 ? -8.974 7.056 11.199 1.00 79.88 99 CYS A C 1
ATOM 815 O O . CYS A 1 99 ? -8.758 6.230 12.085 1.00 79.88 99 CYS A O 1
ATOM 817 N N . ILE A 1 100 ? -8.046 7.931 10.798 1.00 76.50 100 ILE A N 1
ATOM 818 C CA . ILE A 1 100 ? -6.674 7.951 11.325 1.00 76.50 100 ILE 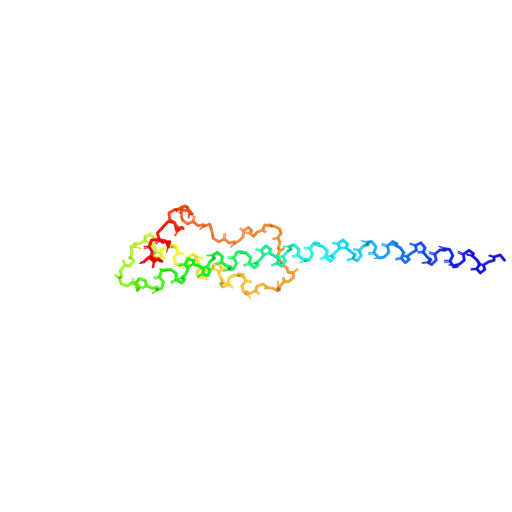A CA 1
ATOM 819 C C . ILE A 1 100 ? -6.648 8.424 12.782 1.00 76.50 100 ILE A C 1
ATOM 821 O O . ILE A 1 100 ? -6.015 7.792 13.626 1.00 76.50 100 ILE A O 1
ATOM 825 N N . THR A 1 101 ? -7.338 9.518 13.115 1.00 74.25 101 THR A N 1
ATOM 826 C CA . THR A 1 101 ? -7.351 10.036 14.495 1.00 74.25 101 THR A CA 1
ATOM 827 C C . THR A 1 101 ? -7.989 9.056 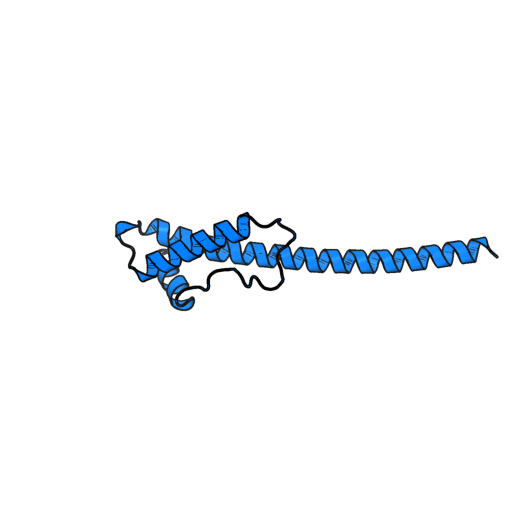15.473 1.00 74.25 101 THR A C 1
ATOM 829 O O . THR A 1 101 ? -7.424 8.825 16.541 1.00 74.25 101 THR A O 1
ATOM 832 N N . LYS A 1 102 ? -9.112 8.421 15.116 1.00 69.56 102 LYS A N 1
ATOM 833 C CA . LYS A 1 102 ? -9.770 7.429 15.984 1.00 69.56 102 LYS A CA 1
ATOM 834 C C . LYS A 1 102 ? -9.002 6.111 16.097 1.00 69.56 102 LYS A C 1
ATOM 836 O O . LYS A 1 102 ? -9.094 5.464 17.142 1.00 69.56 102 LYS A O 1
ATOM 841 N N . ALA A 1 103 ? -8.241 5.744 15.062 1.00 67.25 103 ALA A N 1
ATOM 842 C CA . ALA A 1 103 ? -7.301 4.627 15.100 1.00 67.25 103 ALA A CA 1
ATOM 843 C C . ALA A 1 103 ? -6.094 4.930 16.010 1.00 67.25 103 ALA A C 1
ATOM 845 O O . ALA A 1 103 ? -5.717 4.111 16.834 1.00 67.25 103 ALA A O 1
ATOM 846 N N . ASN A 1 104 ? -5.515 6.129 15.952 1.00 67.38 104 ASN A N 1
ATOM 847 C CA . ASN A 1 104 ? -4.331 6.454 16.760 1.00 67.38 104 ASN A CA 1
ATOM 848 C C . ASN A 1 104 ? -4.649 6.732 18.241 1.00 67.38 104 ASN A C 1
ATOM 850 O O . ASN A 1 104 ? -3.767 6.647 19.095 1.00 67.38 104 ASN A O 1
ATOM 854 N N . GLN A 1 105 ? -5.904 7.044 18.576 1.00 62.19 105 GLN A N 1
ATOM 855 C CA . GLN A 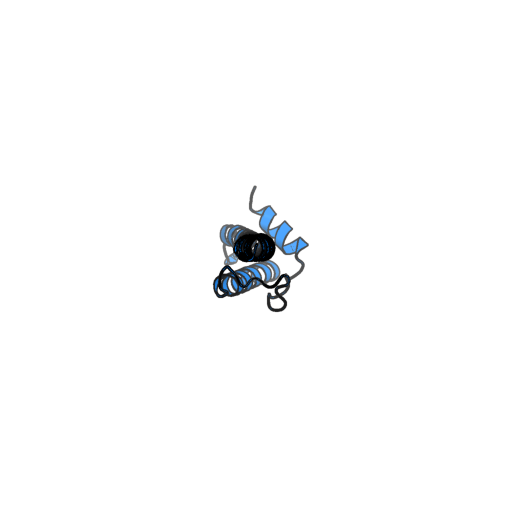1 105 ? -6.352 7.213 19.964 1.00 62.19 105 GLN A CA 1
ATOM 856 C C . GLN A 1 105 ? -6.281 5.921 20.803 1.00 62.19 105 GLN A C 1
ATOM 858 O O . GLN A 1 105 ? -6.372 6.012 22.023 1.00 62.19 105 GLN A O 1
ATOM 863 N N . SER A 1 106 ? -6.115 4.739 20.195 1.00 53.22 106 SER A N 1
ATOM 864 C CA . SER A 1 106 ? -5.982 3.452 20.904 1.00 53.22 106 SER A CA 1
ATOM 865 C C . SER A 1 106 ? -4.535 2.966 21.079 1.00 53.22 106 SER A C 1
ATOM 867 O O . SER A 1 106 ? -4.329 1.885 21.626 1.00 53.22 106 SER A O 1
ATOM 869 N N . THR A 1 107 ? -3.530 3.740 20.644 1.00 47.62 107 THR A N 1
ATOM 870 C CA . THR A 1 107 ? -2.095 3.398 20.781 1.00 47.62 107 THR A CA 1
ATOM 871 C C . THR A 1 107 ? -1.382 4.028 21.991 1.00 47.62 107 THR A C 1
ATOM 873 O O . THR A 1 107 ? -0.156 3.953 22.061 1.00 47.62 107 THR A O 1
ATOM 876 N N . CYS A 1 108 ? -2.115 4.613 22.945 1.00 39.09 108 CYS A N 1
ATOM 877 C CA . CYS A 1 108 ? -1.568 5.134 24.207 1.00 39.09 108 CYS A CA 1
ATOM 878 C C . CYS A 1 108 ? -1.969 4.270 25.405 1.00 39.09 108 CYS A C 1
ATOM 880 O O . CYS A 1 108 ? -3.161 3.897 25.478 1.00 39.09 108 CYS A O 1
#

Foldseek 3Di:
DVVVVVVVVVVVVVVVVVVVVVVLVVLQVVLLVVLVVQLVLLVLLLVLLVLCPPVNDDPLSVQSNVLSVQSNVVSVVDDSRPRDPDDPPRDDRPPSVVSVVSSVVSVD

pLDDT: mean 80.74, std 11.45, range [39.09, 93.38]